Protein 7S0P (pdb70)

Sequence (157 aa):
SCSMMPLGMQNKAISDSSQITASSHLSSNNIIFFAATTWWSSPSQARLHLQGRTNAWRPRRVSSAEEWLLQVDLQKTVKVTGIITTQGVKSSLLSSMYVKEFLVSSSQDGRRWTLFLQDGHTKVFQGNQDSSTPVVNALDPPLFTRYLLRIHPTSWAQHIALLRLLEVLGCEAA

Structure (mmCIF, N/CA/C/O backbone):
data_7S0P
#
_entry.id   7S0P
#
_cell.length_a   49.072
_cell.length_b   68.323
_cell.length_c   105.987
_cell.angle_alpha   90.000
_cell.angle_beta   90.000
_cell.angle_gamma   90.000
#
_symmetry.space_group_name_H-M   'I 2 2 2'
#
loop_
_entity.id
_entity.type
_entity.pdbx_description
1 polymer 'Coagulation factor VIII'
2 non-polymer PHOSPHOSERINE
3 water water
#
loop_
_atom_site.group_PDB
_atom_site.id
_atom_site.type_symbol
_atom_site.label_atom_id
_atom_site.label_alt_id
_atom_site.label_comp_id
_atom_site.label_asym_id
_atom_site.label_entity_id
_atom_site.label_seq_id
_atom_site.pdbx_PDB_ins_code
_atom_site.Cartn_x
_atom_site.Cartn_y
_atom_site.Cartn_z
_atom_site.occupancy
_atom_site.B_iso_or_equiv
_atom_site.auth_seq_id
_atom_site.auth_comp_id
_atom_site.auth_asym_id
_atom_site.auth_atom_id
_atom_site.pdbx_PDB_model_num
ATOM 1 N N . SER A 1 1 ? 38.456 4.924 12.658 1.00 49.60 2173 SER M N 1
ATOM 2 C CA . SER A 1 1 ? 39.272 4.731 13.854 1.00 48.76 2173 SER M CA 1
ATOM 3 C C . SER A 1 1 ? 39.762 6.066 14.421 1.00 44.43 2173 SER M C 1
ATOM 4 O O . SER A 1 1 ? 40.758 6.118 15.150 1.00 45.92 2173 SER M O 1
ATOM 11 N N . CYS A 1 2 ? 39.048 7.134 14.087 1.00 37.45 2174 CYS M N 1
ATOM 12 C CA . CYS A 1 2 ? 39.353 8.486 14.548 1.00 31.34 2174 CYS M CA 1
ATOM 13 C C . CYS A 1 2 ? 40.843 8.787 14.423 1.00 28.43 2174 CYS M C 1
ATOM 14 O O . CYS A 1 2 ? 41.539 9.083 15.390 1.00 29.89 2174 CYS M O 1
ATOM 21 N N . SER A 1 3 ? 41.331 8.719 13.189 1.00 25.18 2175 SER M N 1
ATOM 22 C CA . SER A 1 3 ? 42.742 8.983 12.945 1.00 26.15 2175 SER M CA 1
ATOM 23 C C . SER A 1 3 ? 42.948 9.697 11.623 1.00 24.12 2175 SER M C 1
ATOM 24 O O . SER A 1 3 ? 44.000 9.540 10.992 1.00 26.06 2175 SER M O 1
ATOM 32 N N A MET A 1 4 ? 41.964 10.495 11.197 0.46 22.29 2176 MET M N 1
ATOM 33 N N B MET A 1 4 ? 41.986 10.469 11.198 0.54 21.64 2176 MET M N 1
ATOM 34 C CA A MET A 1 4 ? 42.000 11.205 9.928 0.46 22.40 2176 MET M CA 1
ATOM 35 C CA B MET A 1 4 ? 42.161 11.093 9.898 0.54 21.69 2176 MET M CA 1
ATOM 36 C C A MET A 1 4 ? 42.847 12.474 10.046 0.46 17.25 2176 MET M C 1
ATOM 37 C C B MET A 1 4 ? 42.833 12.457 10.024 0.54 16.85 2176 MET M C 1
ATOM 38 O O A MET A 1 4 ? 42.866 13.119 11.095 0.46 15.15 2176 MET M O 1
ATOM 39 O O B MET A 1 4 ? 42.698 13.137 11.043 0.54 14.90 2176 MET M O 1
ATOM 66 N N . PRO A 1 5 ? 43.536 12.873 8.977 1.00 14.72 2177 PRO M N 1
ATOM 67 C CA . PRO A 1 5 ? 44.173 14.191 8.990 1.00 13.66 2177 PRO M CA 1
ATOM 68 C C . PRO A 1 5 ? 43.137 15.295 9.149 1.00 13.35 2177 PRO M C 1
ATOM 69 O O . PRO A 1 5 ? 42.070 15.272 8.531 1.00 15.86 2177 PRO M O 1
ATOM 80 N N . LEU A 1 6 ? 43.471 16.288 9.963 1.00 12.39 2178 LEU M N 1
ATOM 81 C CA . LEU A 1 6 ? 42.547 17.375 10.263 1.00 12.67 2178 LEU M CA 1
ATOM 82 C C . LEU A 1 6 ? 42.739 18.611 9.396 1.00 12.65 2178 LEU M C 1
ATOM 83 O O . LEU A 1 6 ? 41.893 19.505 9.443 1.00 14.71 2178 LEU M O 1
ATOM 99 N N . GLY A 1 7 ? 43.791 18.680 8.587 1.00 11.47 2179 GLY M N 1
ATOM 100 C CA . GLY A 1 7 ? 43.868 19.730 7.588 1.00 11.42 2179 GLY M CA 1
ATOM 101 C C . GLY A 1 7 ? 45.170 20.480 7.429 1.00 10.91 2179 GLY M C 1
ATOM 102 O O . GLY A 1 7 ? 45.185 21.474 6.697 1.00 11.13 2179 GLY M O 1
ATOM 106 N N . MET A 1 8 ? 46.279 20.028 8.024 1.00 11.16 2180 MET M N 1
ATOM 107 C CA . MET A 1 8 ? 47.547 20.717 7.782 1.00 9.77 2180 MET M CA 1
ATOM 108 C C . MET A 1 8 ? 48.031 20.503 6.351 1.00 9.70 2180 MET M C 1
AT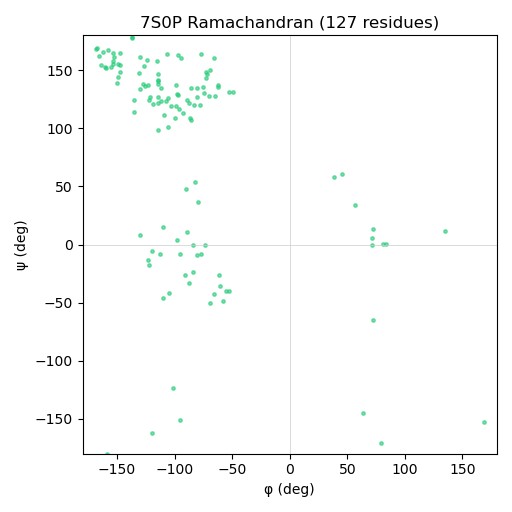OM 109 O O . MET A 1 8 ? 48.369 21.468 5.647 1.00 10.48 2180 MET M O 1
ATOM 123 N N . GLN A 1 9 ? 48.065 19.245 5.890 1.00 10.45 2181 GLN M N 1
ATOM 124 C CA . GLN A 1 9 ? 48.550 18.970 4.539 1.00 10.51 2181 GLN M CA 1
ATOM 125 C C . GLN A 1 9 ? 47.622 19.560 3.473 1.00 11.29 2181 GLN M C 1
ATOM 126 O O . GLN A 1 9 ? 48.099 20.144 2.494 1.00 13.61 2181 GLN M O 1
ATOM 134 N N . ASN A 1 10 ? 46.301 19.425 3.645 1.00 11.14 2182 ASN M N 1
ATOM 135 C CA . ASN A 1 10 ? 45.331 19.751 2.597 1.00 12.15 2182 ASN M CA 1
ATOM 136 C C . ASN A 1 10 ? 44.700 21.130 2.734 1.00 10.82 2182 ASN M C 1
ATOM 137 O O . ASN A 1 10 ? 43.853 21.488 1.908 1.00 11.93 2182 ASN M O 1
ATOM 144 N N . LYS A 1 11 ? 45.121 21.929 3.720 1.00 11.01 2183 LYS M N 1
ATOM 145 C CA . LYS A 1 11 ? 44.676 23.309 3.918 1.00 11.96 2183 LYS M CA 1
ATOM 146 C C . LYS A 1 11 ? 43.247 23.455 4.424 1.00 12.25 2183 LYS M C 1
ATOM 147 O O . LYS A 1 11 ? 42.721 24.575 4.440 1.00 13.00 2183 LYS M O 1
ATOM 166 N N . ALA A 1 12 ? 42.615 22.384 4.901 1.00 11.07 2184 ALA M N 1
ATOM 167 C CA . ALA A 1 12 ? 41.393 22.577 5.671 1.00 12.17 2184 ALA M CA 1
ATOM 168 C C . ALA A 1 12 ? 41.664 23.384 6.933 1.00 12.80 2184 ALA M C 1
ATOM 169 O O . ALA A 1 12 ? 40.767 24.061 7.434 1.00 14.91 2184 ALA M O 1
ATOM 177 N N . ILE A 1 13 ? 42.894 23.334 7.446 1.00 10.99 2185 ILE M N 1
ATOM 178 C CA . ILE A 1 13 ? 43.379 24.248 8.478 1.00 10.86 2185 ILE M CA 1
ATOM 179 C C . ILE A 1 13 ? 44.052 25.402 7.733 1.00 11.46 2185 ILE M C 1
ATOM 180 O O . ILE A 1 13 ? 45.055 25.205 7.046 1.00 11.32 2185 ILE M O 1
ATOM 196 N N . SER A 1 14 ? 43.471 26.599 7.824 1.00 11.68 2186 SER M N 1
ATOM 197 C CA . SER A 1 14 ? 43.937 27.738 7.042 1.00 11.58 2186 SER M CA 1
ATOM 198 C C . SER A 1 14 ? 45.212 28.326 7.647 1.00 11.67 2186 SER M C 1
ATOM 199 O O . SER A 1 14 ? 45.556 28.069 8.803 1.00 11.75 2186 SER M O 1
ATOM 207 N N . ASP A 1 15 ? 45.908 29.146 6.855 1.00 11.77 2187 ASP M N 1
ATOM 208 C CA . ASP A 1 15 ? 47.155 29.744 7.322 1.00 12.20 2187 ASP M CA 1
ATOM 209 C C . ASP A 1 15 ? 46.953 30.510 8.624 1.00 12.02 2187 ASP M C 1
ATOM 210 O O . ASP A 1 15 ? 47.797 30.443 9.533 1.00 12.62 2187 ASP M O 1
ATOM 220 N N . SER A 1 16 ? 45.837 31.232 8.743 1.00 12.38 2188 SER M N 1
ATOM 221 C CA A SER A 1 16 ? 45.601 32.081 9.908 0.77 12.05 2188 SER M CA 1
ATOM 222 C CA B SER A 1 16 ? 45.595 32.081 9.905 0.23 12.56 2188 SER M CA 1
ATOM 223 C C . SER A 1 16 ? 45.355 31.286 11.185 1.00 12.62 2188 SER M C 1
ATOM 224 O O . SER A 1 16 ? 45.425 31.863 12.274 1.00 14.63 2188 SER M O 1
ATOM 237 N N . GLN A 1 17 ? 45.066 29.992 11.077 1.00 10.86 2189 GLN M N 1
ATOM 238 C CA . GLN A 1 17 ? 44.898 29.130 12.244 1.00 10.66 2189 GLN M CA 1
ATOM 239 C C . GLN A 1 17 ? 46.213 28.645 12.833 1.00 11.40 2189 GLN M C 1
ATOM 240 O O . GLN A 1 17 ? 46.184 28.034 13.904 1.00 12.41 2189 GLN M O 1
ATOM 255 N N . ILE A 1 18 ? 47.337 28.878 12.169 1.00 10.37 2190 ILE M N 1
ATOM 256 C CA . ILE A 1 18 ? 48.638 28.381 12.596 1.00 9.76 2190 ILE M CA 1
ATOM 257 C C . ILE A 1 18 ? 49.485 29.573 13.028 1.00 10.73 2190 ILE M C 1
ATOM 258 O O . ILE A 1 18 ? 49.702 30.505 12.245 1.00 12.64 2190 ILE M O 1
ATOM 274 N N . THR A 1 19 ? 49.982 29.542 14.266 1.00 10.28 2191 THR M N 1
ATOM 275 C CA . THR A 1 19 ? 50.804 30.626 14.808 1.00 10.68 2191 THR M CA 1
ATOM 276 C C . THR A 1 19 ? 51.975 30.001 15.556 1.00 10.77 2191 THR M C 1
ATOM 277 O O . THR A 1 19 ? 52.078 28.785 15.644 1.00 11.23 2191 THR M O 1
ATOM 288 N N . ALA A 1 20 ? 52.867 30.832 16.103 1.00 10.78 2192 ALA M N 1
ATOM 289 C CA . ALA A 1 20 ? 54.039 30.310 16.804 1.00 11.36 2192 ALA M CA 1
ATOM 290 C C . ALA A 1 20 ? 54.588 31.347 17.769 1.00 12.35 2192 ALA M C 1
ATOM 291 O O . ALA A 1 20 ? 54.244 32.531 17.722 1.00 14.50 2192 ALA M O 1
ATOM 298 N N . SER A 1 21 ? 55.486 30.874 18.639 1.00 12.51 2193 SER M N 1
ATOM 299 C CA . SER A 1 21 ? 56.201 31.758 19.550 1.00 14.36 2193 SER M CA 1
ATOM 300 C C . SER A 1 21 ? 57.036 32.784 18.802 1.00 15.89 2193 SER M C 1
ATOM 301 O O . SER A 1 21 ? 57.183 33.925 19.257 1.00 18.90 2193 SER M O 1
ATOM 309 N N . SER A 1 22 ? 57.605 32.391 17.663 1.00 13.99 2194 SER M N 1
ATOM 310 C CA . SER A 1 22 ? 58.453 33.250 16.837 1.00 14.19 2194 SER M CA 1
ATOM 311 C C . SER A 1 22 ? 58.638 32.527 15.511 1.00 13.51 2194 SER M C 1
ATOM 312 O O . SER A 1 22 ? 58.320 31.343 15.388 1.00 12.70 2194 SER M O 1
ATOM 320 N N . HIS A 1 23 ? 59.174 33.235 14.518 1.00 13.59 2195 HIS M N 1
ATOM 321 C CA . HIS A 1 23 ? 59.567 32.561 13.290 1.00 12.80 2195 HIS M CA 1
ATOM 322 C C . HIS A 1 23 ? 60.759 33.276 12.669 1.00 14.66 2195 HIS M C 1
ATOM 323 O O . HIS A 1 23 ? 60.991 34.466 12.914 1.00 16.83 2195 HIS M O 1
ATOM 337 N N . LEU A 1 24 ? 61.515 32.519 11.874 1.00 14.52 2196 LEU M N 1
ATOM 338 C CA . LEU A 1 24 ? 62.743 32.991 11.237 1.00 15.94 2196 LEU M CA 1
ATOM 339 C C . LEU A 1 24 ? 62.441 33.687 9.917 1.00 19.66 2196 LEU M C 1
ATOM 340 O O . LEU A 1 24 ? 61.764 33.126 9.063 1.00 18.96 2196 LEU M O 1
ATOM 356 N N A SER A 1 25 ? 63.127 34.800 9.646 0.45 22.95 2197 SER M N 1
ATOM 357 N N B SER A 1 25 ? 62.788 34.970 9.869 0.55 23.88 2197 SER M N 1
ATOM 358 C CA A SER A 1 25 ? 63.125 35.397 8.309 0.45 24.38 2197 SER M CA 1
ATOM 359 C CA B SER A 1 25 ? 62.413 35.860 8.785 0.55 27.27 2197 SER M CA 1
ATOM 360 C C A SER A 1 25 ? 64.544 35.550 7.769 0.45 25.14 2197 SER M C 1
ATOM 361 C C B SER A 1 25 ? 63.435 36.981 8.745 0.55 29.68 2197 SER M C 1
ATOM 362 O O A SER A 1 25 ? 65.478 35.819 8.527 0.45 26.30 2197 SER M O 1
ATOM 363 O O B SER A 1 25 ? 63.764 37.570 9.780 0.55 29.95 2197 SER M O 1
ATOM 378 N N A ASN A 1 26 ? 64.704 35.386 6.453 0.45 24.61 2198 ASN M N 1
ATOM 379 N N B ASN A 1 26 ? 63.935 37.260 7.552 0.55 31.52 2198 ASN M N 1
ATOM 380 C CA A ASN A 1 26 ? 65.925 35.793 5.762 0.45 25.23 2198 ASN M CA 1
ATOM 381 C CA B ASN A 1 26 ? 64.870 38.348 7.339 0.55 34.62 2198 ASN M CA 1
ATOM 382 C C A ASN A 1 26 ? 65.607 36.955 4.824 0.45 25.75 2198 ASN M C 1
ATOM 383 C C B ASN A 1 26 ? 64.631 38.860 5.924 0.55 37.45 2198 ASN M C 1
ATOM 384 O O A ASN A 1 26 ? 64.488 37.477 4.799 0.45 27.28 2198 ASN M O 1
ATOM 385 O O B ASN A 1 26 ? 63.555 38.654 5.353 0.55 36.94 2198 ASN M O 1
ATOM 406 N N A ILE A 1 27 ? 66.611 37.373 4.047 0.45 26.24 2199 ILE M N 1
ATOM 407 N N B ILE A 1 27 ? 65.632 39.523 5.340 0.55 40.17 2199 ILE M N 1
ATOM 408 C CA A ILE A 1 27 ? 66.461 38.594 3.259 0.45 26.98 2199 ILE M CA 1
ATOM 409 C CA B ILE A 1 27 ? 65.433 40.121 4.021 0.55 42.76 2199 ILE M CA 1
ATOM 410 C C A ILE A 1 27 ? 65.326 38.465 2.253 0.45 24.52 2199 ILE M C 1
ATOM 411 C C B ILE A 1 27 ? 65.503 39.100 2.895 0.55 44.48 2199 ILE M C 1
ATOM 412 O O A ILE A 1 27 ? 64.669 39.460 1.919 0.45 24.96 2199 ILE M O 1
ATOM 413 O O B ILE A 1 27 ? 65.300 39.470 1.731 0.55 45.05 2199 ILE M O 1
ATOM 444 N N A PHE A 1 28 ? 65.058 37.252 1.770 0.45 21.92 2200 PHE M N 1
ATOM 445 N N B PHE A 1 28 ? 65.765 37.826 3.194 0.55 45.22 2200 PHE M N 1
ATOM 446 C CA A PHE A 1 28 ? 64.125 37.066 0.666 0.45 21.66 2200 PHE M CA 1
ATOM 447 C CA B PHE A 1 28 ? 65.736 36.779 2.176 0.55 45.47 2200 PHE M CA 1
ATOM 448 C C A PHE A 1 28 ? 62.860 36.301 1.031 0.45 21.55 2200 PHE M C 1
ATOM 449 C C B PHE A 1 28 ? 64.572 35.817 2.344 0.55 42.86 2200 PHE M C 1
ATOM 450 O O A PHE A 1 28 ? 61.810 36.575 0.450 0.45 23.20 2200 PHE M O 1
ATOM 451 O O B PHE A 1 28 ? 63.827 35.580 1.388 0.55 43.11 2200 PHE M O 1
ATOM 484 N N A ALA A 1 29 ? 62.905 35.387 1.999 0.45 19.80 2201 ALA M N 1
ATOM 485 N N B ALA A 1 29 ? 64.398 35.246 3.537 0.55 39.34 2201 ALA M N 1
ATOM 486 C CA A ALA A 1 29 ? 61.715 34.641 2.390 0.45 20.27 2201 ALA M CA 1
ATOM 487 C CA B ALA A 1 29 ? 63.573 34.062 3.716 0.55 35.58 2201 ALA M CA 1
ATOM 488 C C A ALA A 1 29 ? 61.740 34.373 3.886 0.45 20.68 2201 ALA M C 1
ATOM 489 C C B ALA A 1 29 ? 62.533 34.269 4.807 0.55 32.50 2201 ALA M C 1
ATOM 490 O O A ALA A 1 29 ? 62.696 34.697 4.589 0.45 21.98 2201 ALA M O 1
ATOM 491 O O B ALA A 1 29 ? 62.701 35.089 5.715 0.55 31.96 2201 ALA M O 1
ATOM 504 N N A THR A 1 30 ? 60.676 33.741 4.358 0.45 17.39 2202 THR M N 1
ATOM 505 N N B THR A 1 30 ? 61.451 33.501 4.700 0.55 29.66 2202 THR M N 1
ATOM 506 C CA A THR A 1 30 ? 60.367 33.621 5.768 0.45 16.63 2202 THR M CA 1
ATOM 507 C CA B THR A 1 30 ? 60.363 33.481 5.689 0.55 27.29 2202 THR M CA 1
ATOM 508 C C A THR A 1 30 ? 59.933 32.191 6.020 0.45 14.35 2202 THR M C 1
ATOM 509 C C B THR A 1 30 ? 59.768 32.112 6.027 0.55 23.02 2202 THR M C 1
ATOM 510 O O A THR A 1 30 ? 59.287 31.568 5.173 0.45 15.27 2202 THR M O 1
ATOM 511 O O B THR A 1 30 ? 58.852 31.637 5.349 0.55 21.91 2202 THR M O 1
ATOM 532 N N A TRP A 1 31 ? 60.289 31.671 7.188 0.45 11.62 2203 TRP M N 1
ATOM 533 N N B TRP A 1 31 ? 60.309 31.475 7.066 0.55 18.46 2203 TRP M N 1
ATOM 534 C CA A TRP A 1 31 ? 59.905 30.318 7.572 0.45 10.19 2203 TRP M CA 1
ATOM 535 C CA B TRP A 1 31 ? 59.868 30.140 7.469 0.55 15.09 2203 TRP M CA 1
ATOM 536 C C A TRP A 1 31 ? 58.687 30.398 8.487 0.45 11.17 2203 TRP M C 1
ATOM 537 C C B TRP A 1 31 ? 58.682 30.277 8.421 0.55 13.22 2203 TRP M C 1
ATOM 538 O O A TRP A 1 31 ? 58.743 30.155 9.692 0.45 11.51 2203 TRP M O 1
ATOM 539 O O B TRP A 1 31 ? 58.756 29.969 9.611 0.55 13.62 2203 TRP M O 1
ATOM 580 N N . SER A 1 32 ? 57.570 30.753 7.867 1.00 12.23 2204 SER M N 1
ATOM 581 C CA A SER A 1 32 ? 56.384 31.179 8.601 0.71 12.13 2204 SER M CA 1
ATOM 582 C CA B SER A 1 32 ? 56.469 31.186 8.697 0.29 11.62 2204 SER M CA 1
ATOM 583 C C . SER A 1 32 ? 55.729 30.002 9.325 1.00 10.58 2204 SER M C 1
ATOM 584 O O . SER A 1 32 ? 55.837 28.855 8.878 1.00 10.76 2204 SER M O 1
ATOM 599 N N . PRO A 1 33 ? 54.969 30.262 10.392 1.00 10.50 2205 PRO M N 1
ATOM 600 C CA . PRO A 1 33 ? 54.243 29.164 11.050 1.00 9.96 2205 PRO M CA 1
ATOM 601 C C . PRO A 1 33 ? 53.382 28.355 10.087 1.00 11.25 2205 PRO M C 1
ATOM 602 O O . PRO A 1 33 ? 53.336 27.120 10.175 1.00 11.26 2205 PRO M O 1
ATOM 613 N N . SER A 1 34 ? 52.716 29.027 9.146 1.00 10.28 2206 SER M N 1
ATOM 614 C CA . SER A 1 34 ? 51.804 28.346 8.229 1.00 11.01 2206 SER M CA 1
ATOM 615 C C . SER A 1 34 ? 52.529 27.526 7.168 1.00 11.05 2206 SER M C 1
ATOM 616 O O . SER A 1 34 ? 51.862 26.844 6.385 1.00 11.54 2206 SER M O 1
ATOM 624 N N . GLN A 1 35 ? 53.863 27.514 7.164 1.00 10.13 2207 GLN M N 1
ATOM 625 C CA . GLN A 1 35 ? 54.632 26.585 6.347 1.00 10.20 2207 GLN M CA 1
ATOM 626 C C . GLN A 1 35 ? 54.813 25.222 7.020 1.00 9.68 2207 GLN M C 1
ATOM 627 O O . GLN A 1 35 ? 55.420 24.328 6.412 1.00 10.64 2207 GLN M O 1
ATOM 641 N N . ALA A 1 36 ? 54.287 25.025 8.232 1.00 9.89 2208 ALA M N 1
ATOM 642 C CA . ALA A 1 36 ? 54.474 23.779 8.973 1.00 9.49 2208 ALA M CA 1
ATOM 643 C C . ALA A 1 36 ? 53.511 22.678 8.545 1.00 9.69 2208 ALA M C 1
ATOM 644 O O . ALA A 1 36 ? 52.834 22.068 9.377 1.00 10.73 2208 ALA M O 1
ATOM 651 N N . ARG A 1 37 ? 53.464 22.382 7.255 1.00 9.71 2209 ARG M N 1
ATOM 652 C CA . ARG A 1 37 ? 52.472 21.470 6.689 1.00 10.45 2209 ARG M CA 1
ATOM 653 C C . ARG A 1 37 ? 53.139 20.209 6.151 1.00 9.46 2209 ARG M C 1
ATOM 654 O O . ARG A 1 37 ? 54.065 20.287 5.333 1.00 10.26 2209 ARG M O 1
ATOM 675 N N . LEU A 1 38 ? 52.643 19.053 6.597 1.00 10.14 2210 LEU M N 1
ATOM 676 C CA . LEU A 1 38 ? 53.204 17.765 6.196 1.00 9.96 2210 LEU M CA 1
ATOM 677 C C . LEU A 1 38 ? 53.358 17.688 4.685 1.00 10.70 2210 LEU M C 1
ATOM 678 O O . LEU A 1 38 ? 52.431 18.030 3.948 1.00 11.52 2210 LEU M O 1
ATOM 694 N N . HIS A 1 39 ? 54.545 17.266 4.241 1.00 10.49 2211 HIS M N 1
ATOM 695 C CA . HIS A 1 39 ? 54.886 17.012 2.839 1.00 11.67 2211 HIS M CA 1
ATOM 696 C C . HIS A 1 39 ? 55.015 18.270 1.981 1.00 11.58 2211 HIS M C 1
ATOM 697 O O . HIS A 1 39 ? 55.235 18.158 0.757 1.00 13.33 2211 HIS M O 1
ATOM 711 N N . LEU A 1 40 ? 54.923 19.457 2.563 1.00 10.70 2212 LEU M N 1
ATOM 712 C CA . LEU A 1 40 ? 55.045 20.682 1.784 1.00 10.84 2212 LEU M CA 1
ATOM 713 C C . LEU A 1 40 ? 56.425 20.778 1.133 1.00 11.38 2212 LEU M C 1
ATOM 714 O O . LEU A 1 40 ? 57.455 20.497 1.763 1.00 11.89 2212 LEU M O 1
ATOM 730 N N . GLN A 1 41 ? 56.436 21.202 -0.131 1.00 10.92 2213 GLN M N 1
ATOM 731 C CA . GLN A 1 41 ? 57.660 21.465 -0.872 1.00 12.24 2213 GLN M CA 1
ATOM 732 C C . GLN A 1 41 ? 57.675 22.931 -1.289 1.00 12.68 2213 GLN M C 1
ATOM 733 O O . GLN A 1 41 ? 56.931 23.746 -0.733 1.00 14.03 2213 GLN M O 1
ATOM 747 N N . GLY A 1 42 ? 58.507 23.290 -2.254 1.00 15.70 2214 GLY M N 1
ATOM 748 C CA . GLY A 1 42 ? 58.686 24.690 -2.561 1.00 15.50 2214 GLY M CA 1
ATOM 749 C C . GLY A 1 42 ? 59.617 25.373 -1.576 1.00 15.00 2214 GLY M C 1
ATOM 750 O O . GLY A 1 42 ? 60.252 24.753 -0.723 1.00 16.31 2214 GLY M O 1
ATOM 754 N N . ARG A 1 43 ? 59.675 26.694 -1.696 1.00 15.90 2215 ARG M N 1
ATOM 755 C CA . ARG A 1 43 ? 60.620 27.484 -0.915 1.00 17.87 2215 ARG M CA 1
ATOM 756 C C . ARG A 1 43 ? 60.225 27.558 0.560 1.00 14.92 2215 ARG M C 1
ATOM 757 O O . ARG A 1 43 ? 59.045 27.623 0.913 1.00 15.79 2215 ARG M O 1
ATOM 778 N N . THR A 1 44 ? 61.244 27.609 1.415 1.00 15.52 2216 THR M N 1
ATOM 779 C CA . THR A 1 44 ? 61.114 27.769 2.874 1.00 15.36 2216 THR M CA 1
ATOM 780 C C . THR A 1 44 ? 59.925 26.981 3.417 1.00 13.88 2216 THR M C 1
ATOM 781 O O . THR A 1 44 ? 59.035 27.509 4.092 1.00 14.16 2216 THR M O 1
ATOM 793 N N . ASN A 1 45 ? 59.976 25.675 3.160 1.00 12.56 2217 ASN M N 1
ATOM 794 C CA . ASN A 1 45 ? 58.857 24.756 3.330 1.00 12.13 2217 ASN M CA 1
ATOM 795 C C . ASN A 1 45 ? 58.801 24.125 4.718 1.00 11.42 2217 ASN M C 1
ATOM 796 O O . ASN A 1 45 ? 58.616 22.918 4.856 1.00 13.39 2217 ASN M O 1
ATOM 807 N N . ALA A 1 46 ? 58.931 24.945 5.756 1.00 10.33 2218 ALA M N 1
ATOM 808 C CA . ALA A 1 46 ? 58.739 24.484 7.129 1.00 10.23 2218 ALA M CA 1
ATOM 809 C C . ALA A 1 46 ? 58.614 25.710 8.021 1.00 10.39 2218 ALA M C 1
ATOM 810 O O . ALA A 1 46 ? 59.032 26.807 7.644 1.00 11.54 2218 ALA M O 1
ATOM 817 N N . TRP A 1 47 ? 58.085 25.511 9.229 1.00 9.75 2219 TRP M N 1
ATOM 818 C CA . TRP A 1 47 ? 58.247 26.517 10.272 1.00 9.78 2219 TRP M CA 1
ATOM 819 C C . TRP A 1 47 ? 59.615 26.369 10.911 1.00 10.35 2219 TRP M C 1
ATOM 820 O O . TRP A 1 47 ? 60.032 25.249 11.234 1.00 10.49 2219 TRP M O 1
ATOM 841 N N . ARG A 1 48 ? 60.302 27.497 11.097 1.00 10.31 2220 ARG M N 1
ATOM 842 C CA . ARG A 1 48 ? 61.488 27.574 11.940 1.00 11.32 2220 ARG M CA 1
ATOM 843 C C . ARG A 1 48 ? 61.316 28.746 12.893 1.00 11.32 2220 ARG M C 1
ATOM 844 O O . ARG A 1 48 ? 60.918 29.839 12.451 1.00 12.28 2220 ARG M O 1
ATOM 865 N N . PRO A 1 49 ? 61.602 28.579 14.193 1.00 11.74 2221 PRO M N 1
ATOM 866 C CA . PRO A 1 49 ? 61.608 29.724 15.106 1.00 13.11 2221 PRO M CA 1
ATOM 867 C C . PRO A 1 49 ? 62.790 30.633 14.804 1.00 15.29 2221 PRO M C 1
ATOM 868 O O . PRO A 1 49 ? 63.744 30.248 14.123 1.00 16.31 2221 PRO M O 1
ATOM 879 N N A ARG A 1 50 ? 62.738 31.869 15.323 0.57 17.07 2222 ARG M N 1
ATOM 880 N N B ARG A 1 50 ? 62.690 31.860 15.323 0.43 17.26 2222 ARG M N 1
ATOM 881 C CA A ARG A 1 50 ? 63.830 32.803 15.033 0.57 19.34 2222 ARG M CA 1
ATOM 882 C CA B ARG A 1 50 ? 63.743 32.856 15.154 0.43 19.62 2222 ARG M CA 1
ATOM 883 C C A ARG A 1 50 ? 65.140 32.346 15.657 0.57 20.45 2222 ARG M C 1
ATOM 884 C C B ARG A 1 50 ? 65.081 32.314 15.640 0.43 20.21 2222 ARG M C 1
ATOM 885 O O A ARG A 1 50 ? 66.213 32.591 15.090 0.57 21.66 2222 ARG M O 1
ATOM 886 O O B ARG A 1 50 ? 66.102 32.421 14.949 0.43 21.28 2222 ARG M O 1
ATOM 927 N N . VAL A 1 51 ? 65.087 31.724 16.830 1.00 19.83 2223 VAL M N 1
ATOM 928 C CA . VAL A 1 51 ? 66.254 31.081 17.416 1.00 20.01 2223 VAL M CA 1
ATOM 929 C C . VAL A 1 51 ? 65.781 29.736 17.940 1.00 18.85 2223 VAL M C 1
ATOM 930 O O . VAL A 1 51 ? 64.623 29.582 18.340 1.00 20.09 2223 VAL M O 1
ATOM 943 N N . SER A 1 52 ? 66.665 28.753 17.913 1.00 17.77 2224 SER M N 1
ATOM 944 C CA . SER A 1 52 ? 66.346 27.428 18.430 1.00 18.35 2224 SER M CA 1
ATOM 945 C C . SER A 1 52 ? 66.645 27.395 19.929 1.00 20.31 2224 SER M C 1
ATOM 946 O O . SER A 1 52 ? 67.805 27.431 20.339 1.00 23.75 2224 SER M O 1
ATOM 956 N N . SER A 1 53 ? 65.596 27.346 20.740 1.00 20.48 2225 SER M N 1
ATOM 957 C CA . SER A 1 53 ? 65.666 27.192 22.192 1.00 20.87 2225 SER M CA 1
ATOM 958 C C . SER A 1 53 ? 64.603 26.189 22.601 1.00 20.76 2225 SER M C 1
ATOM 959 O O . SER A 1 53 ? 63.836 25.708 21.769 1.00 22.02 2225 SER M O 1
ATOM 967 N N . ALA A 1 54 ? 64.539 25.885 23.898 1.00 19.54 2226 ALA M N 1
ATOM 968 C CA . ALA A 1 54 ? 63.508 25.007 24.433 1.00 19.82 2226 ALA M CA 1
ATOM 969 C C . ALA A 1 54 ? 62.254 25.763 24.853 1.00 18.40 2226 ALA M C 1
ATOM 970 O O . ALA A 1 54 ? 61.377 25.172 25.496 1.00 23.35 2226 ALA M O 1
ATOM 977 N N . GLU A 1 55 ? 62.141 27.047 24.504 1.00 16.12 2227 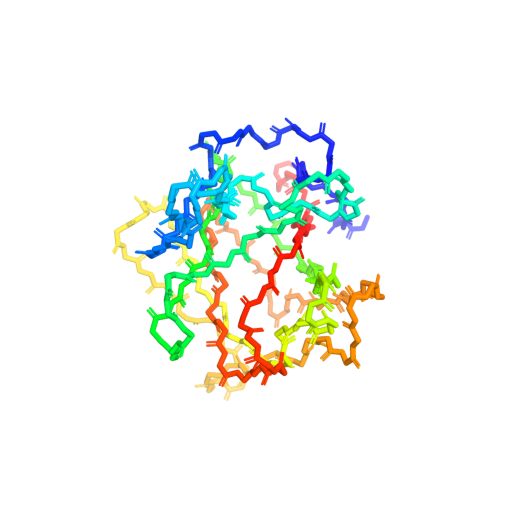GLU M N 1
ATOM 978 C CA . GLU A 1 55 ? 60.973 27.854 24.842 1.00 16.91 2227 GLU M CA 1
ATOM 979 C C . GLU A 1 55 ? 60.119 28.212 23.638 1.00 15.36 2227 GLU M C 1
ATOM 980 O O . GLU A 1 55 ? 59.270 29.102 23.737 1.00 18.54 2227 GLU M O 1
ATOM 992 N N . GLU A 1 56 ? 60.307 27.544 22.516 1.00 13.53 2228 GLU M N 1
ATOM 993 C CA . GLU A 1 56 ? 59.530 27.839 21.319 1.00 13.75 2228 GLU M CA 1
ATOM 994 C C . GLU A 1 56 ? 58.356 26.872 21.179 1.00 13.48 2228 GLU M C 1
ATOM 995 O O . GLU A 1 56 ? 58.308 25.812 21.801 1.00 14.45 2228 GLU M O 1
ATOM 1007 N N . TRP A 1 57 ? 57.394 27.246 20.339 1.00 12.49 2229 TRP M N 1
ATOM 1008 C CA . TRP A 1 57 ? 56.243 26.393 20.122 1.00 12.62 2229 TRP M CA 1
ATOM 1009 C C . TRP A 1 57 ? 55.562 26.778 18.822 1.00 11.11 2229 TRP M C 1
ATOM 1010 O O . TRP A 1 57 ? 55.624 27.931 18.373 1.00 12.07 2229 TRP M O 1
ATOM 1031 N N . LEU A 1 58 ? 54.894 25.779 18.247 1.00 10.48 2230 LEU M N 1
ATOM 1032 C CA A LEU A 1 58 ? 54.024 25.933 17.087 0.50 10.41 2230 LEU M CA 1
ATOM 1033 C CA B LEU A 1 58 ? 54.026 25.935 17.090 0.50 10.03 2230 LEU M CA 1
ATOM 1034 C C . LEU A 1 58 ? 52.608 25.619 17.549 1.00 10.25 2230 LEU M C 1
ATOM 1035 O O . LEU A 1 58 ? 52.384 24.582 18.177 1.00 11.36 2230 LEU M O 1
ATOM 1066 N N . GLN A 1 59 ? 51.669 26.526 17.272 1.00 10.29 2231 GLN M N 1
ATOM 1067 C CA . GLN A 1 59 ? 50.286 26.431 17.718 1.00 11.32 2231 GLN M CA 1
ATOM 1068 C C . GLN A 1 59 ? 49.326 26.250 16.547 1.00 10.22 2231 GLN M C 1
ATOM 1069 O O . GLN A 1 59 ? 49.435 26.938 15.532 1.00 10.62 2231 GLN M O 1
ATOM 1083 N N . VAL A 1 60 ? 48.346 25.367 16.728 1.00 10.51 2232 VAL M N 1
ATOM 1084 C CA . VAL A 1 60 ? 47.230 25.194 15.801 1.00 11.11 2232 VAL M CA 1
ATOM 1085 C C . VAL A 1 60 ? 45.925 25.450 16.549 1.00 11.29 2232 VAL M C 1
ATOM 1086 O O . VAL A 1 60 ? 45.654 24.811 17.571 1.00 12.18 2232 VAL M O 1
ATOM 1099 N N . ASP A 1 61 ? 45.102 26.341 16.001 1.00 12.14 2233 ASP M N 1
ATOM 1100 C CA . ASP A 1 61 ? 43.738 26.561 16.474 1.00 13.27 2233 ASP M CA 1
ATOM 1101 C C . ASP A 1 61 ? 42.804 25.807 15.541 1.00 12.92 2233 ASP M C 1
ATOM 1102 O O . ASP A 1 61 ? 42.620 26.211 14.386 1.00 14.03 2233 ASP M O 1
ATOM 1111 N N . LEU A 1 62 ? 42.209 24.720 16.028 1.00 13.60 2234 LEU M N 1
ATOM 1112 C CA . LEU A 1 62 ? 41.295 23.913 15.228 1.00 14.01 2234 LEU M CA 1
ATOM 1113 C C . LEU A 1 62 ? 39.917 24.545 15.090 1.00 15.76 2234 LEU M C 1
ATOM 1114 O O . LEU A 1 62 ? 39.095 24.026 14.331 1.00 17.76 2234 LEU M O 1
ATOM 1130 N N . GLN A 1 63 ? 39.647 25.628 15.816 1.00 15.54 2235 GLN M N 1
ATOM 1131 C CA . GLN A 1 63 ? 38.435 26.448 15.742 1.00 16.19 2235 GLN M CA 1
ATOM 1132 C C . GLN A 1 63 ? 37.185 25.792 16.315 1.00 17.97 2235 GLN M C 1
ATOM 1133 O O . GLN A 1 63 ? 36.122 26.431 16.325 1.00 21.13 2235 GLN M O 1
ATOM 1147 N N . LYS A 1 64 ? 37.273 24.566 16.814 1.00 17.21 2236 LYS M N 1
ATOM 1148 C CA . LYS A 1 64 ? 36.148 23.880 17.447 1.00 17.25 2236 LYS M CA 1
ATOM 1149 C C . LYS A 1 64 ? 36.738 22.736 18.256 1.00 16.42 2236 LYS M C 1
ATOM 1150 O O . LYS A 1 64 ? 37.900 22.374 18.077 1.00 16.57 2236 LYS M O 1
ATOM 1169 N N . THR A 1 65 ? 35.936 22.162 19.151 1.00 16.37 2237 THR M N 1
ATOM 1170 C CA . THR A 1 65 ? 36.356 20.958 19.862 1.00 16.70 2237 THR M CA 1
ATOM 1171 C C . THR A 1 65 ? 36.523 19.801 18.891 1.00 15.99 2237 THR M C 1
ATOM 1172 O O . THR A 1 65 ? 35.602 19.467 18.138 1.00 18.05 2237 THR M O 1
ATOM 1183 N N . VAL A 1 66 ? 37.684 19.161 18.953 1.00 15.2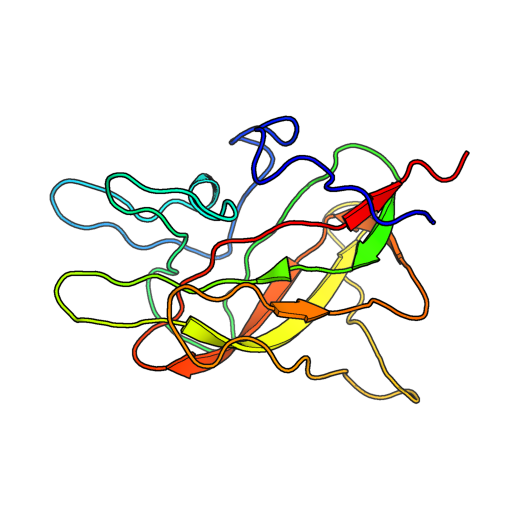3 2238 VAL M N 1
ATOM 1184 C CA . VAL A 1 66 ? 38.014 17.996 18.153 1.00 15.82 2238 VAL M CA 1
ATOM 1185 C C . VAL A 1 66 ? 38.572 16.934 19.087 1.00 16.06 2238 VAL M C 1
ATOM 1186 O O . VAL A 1 66 ? 39.218 17.242 20.095 1.00 16.04 2238 VAL M O 1
ATOM 1199 N N . LYS A 1 67 ? 38.314 15.671 18.755 1.00 16.00 2239 LYS M N 1
ATOM 1200 C CA . LYS A 1 67 ? 39.010 14.569 19.409 1.00 15.45 2239 LYS M CA 1
ATOM 1201 C C . LYS A 1 67 ? 40.326 14.346 18.671 1.00 15.26 2239 LYS M C 1
ATOM 1202 O O . LYS A 1 67 ? 40.333 13.886 17.528 1.00 16.89 2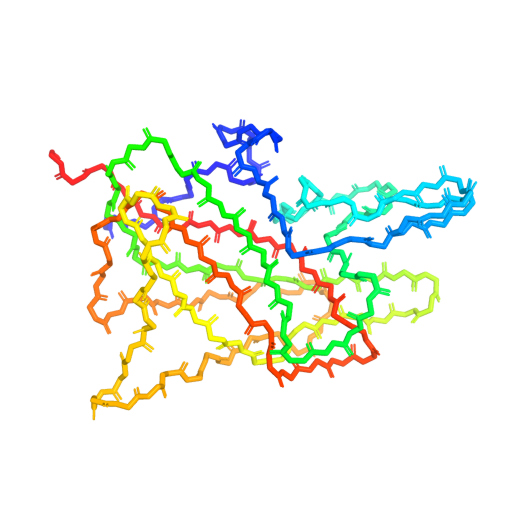239 LYS M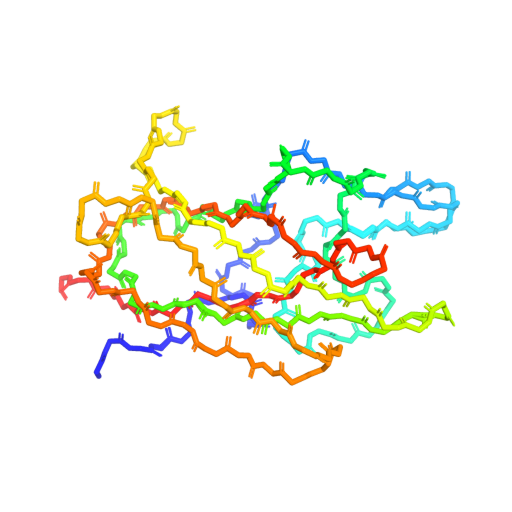 O 1
ATOM 1221 N N . VAL A 1 68 ? 41.429 14.726 19.301 1.00 13.95 2240 VAL M N 1
ATOM 1222 C CA . VAL A 1 68 ? 42.766 14.638 18.723 1.00 12.80 2240 VAL M CA 1
ATOM 1223 C C . VAL A 1 68 ? 43.437 13.375 19.251 1.00 12.75 2240 VAL M C 1
ATOM 1224 O O . VAL A 1 68 ? 43.604 13.206 20.475 1.00 13.48 2240 VAL M O 1
ATOM 1237 N N . THR A 1 69 ? 43.790 12.486 18.324 1.00 13.71 2241 THR M N 1
ATOM 1238 C CA . THR A 1 69 ? 44.337 11.183 18.657 1.00 14.89 2241 THR M CA 1
ATOM 1239 C C . THR A 1 69 ? 45.793 11.010 18.251 1.00 13.66 2241 THR M C 1
ATOM 1240 O O . THR A 1 69 ? 46.392 9.992 18.606 1.00 15.23 2241 THR M O 1
ATOM 1251 N N . GLY A 1 70 ? 46.382 11.951 17.513 1.00 12.97 2242 GLY M N 1
ATOM 1252 C CA . GLY A 1 70 ? 47.756 11.782 17.096 1.00 12.88 2242 GLY M CA 1
ATOM 1253 C C . GLY A 1 70 ? 48.310 13.039 16.468 1.00 11.16 2242 GLY M C 1
ATOM 1254 O O . GLY A 1 70 ? 47.569 13.943 16.065 1.00 12.14 2242 GLY M O 1
ATOM 1258 N N A ILE A 1 71 ? 49.639 13.043 16.349 0.61 11.68 2243 ILE M N 1
ATOM 1259 N N B ILE A 1 71 ? 49.631 13.112 16.446 0.39 10.89 2243 ILE M N 1
ATOM 1260 C CA A ILE A 1 71 ? 50.417 14.145 15.782 0.61 12.50 2243 ILE M CA 1
ATOM 1261 C CA B ILE A 1 71 ? 50.294 14.104 15.621 0.39 11.36 2243 ILE M CA 1
ATOM 1262 C C A ILE A 1 71 ? 51.509 13.539 14.907 0.61 12.28 2243 ILE M C 1
ATOM 1263 C C B ILE A 1 71 ? 51.317 13.385 14.768 0.39 11.57 2243 ILE M C 1
ATOM 1264 O O A ILE A 1 71 ? 52.241 12.654 15.368 0.61 13.43 2243 ILE M O 1
ATOM 1265 O O B ILE A 1 71 ? 51.779 12.285 15.084 0.39 12.18 2243 ILE M O 1
ATOM 1296 N N . THR A 1 72 ? 51.640 14.025 13.661 1.00 11.79 2244 THR M N 1
ATOM 1297 C CA . THR A 1 72 ? 52.673 13.558 12.749 1.00 11.92 2244 THR M CA 1
ATOM 1298 C C . THR A 1 72 ? 53.650 14.694 12.528 1.00 11.68 2244 THR M C 1
ATOM 1299 O O . THR A 1 72 ? 53.235 15.828 12.275 1.00 12.11 2244 THR M O 1
ATOM 1311 N N . THR A 1 73 ? 54.945 14.388 12.609 1.00 12.30 2245 THR M N 1
ATOM 1312 C CA . THR A 1 73 ? 55.982 15.390 12.449 1.00 13.58 2245 THR M CA 1
ATOM 1313 C C . THR A 1 73 ? 56.985 14.977 11.385 1.00 12.32 2245 THR M C 1
ATOM 1314 O O . THR A 1 73 ? 57.229 13.792 11.139 1.00 12.06 2245 THR M O 1
ATOM 1325 N N . GLN A 1 74 ? 57.590 16.001 10.797 1.00 12.13 2246 GLN M N 1
ATOM 1326 C CA . GLN A 1 74 ? 58.604 15.892 9.774 1.00 11.11 2246 GLN M CA 1
ATOM 1327 C C . GLN A 1 74 ? 59.546 17.069 9.963 1.00 10.44 2246 GLN M C 1
ATOM 1328 O O . GLN A 1 74 ? 59.156 18.108 10.507 1.00 10.59 2246 GLN M O 1
ATOM 1342 N N . GLY A 1 75 ? 60.787 16.905 9.522 1.00 11.17 2247 GLY M N 1
ATOM 1343 C CA . GLY A 1 75 ? 61.762 17.983 9.473 1.00 11.93 2247 GLY M CA 1
ATOM 1344 C C . GLY A 1 75 ? 61.796 18.637 8.103 1.00 11.94 2247 GLY M C 1
ATOM 1345 O O . GLY A 1 75 ? 60.791 18.679 7.384 1.00 12.29 2247 GLY M O 1
ATOM 1349 N N . VAL A 1 76 ? 62.954 19.173 7.726 1.00 12.08 2248 VAL M N 1
ATOM 1350 C CA . VAL A 1 76 ? 63.138 19.751 6.395 1.00 12.70 2248 VAL M CA 1
ATOM 1351 C C . VAL A 1 76 ? 64.615 19.721 6.041 1.00 13.82 2248 VAL M C 1
ATOM 1352 O O . VAL A 1 76 ? 65.481 19.778 6.912 1.00 15.13 2248 VAL M O 1
ATOM 1365 N N . LYS A 1 77 ? 64.902 19.662 4.753 1.00 16.01 2249 LYS M N 1
ATOM 1366 C CA . LYS A 1 77 ? 66.264 19.805 4.275 1.00 19.46 2249 LYS M CA 1
ATOM 1367 C C . LYS A 1 77 ? 66.376 21.119 3.520 1.00 21.17 2249 LYS M C 1
ATOM 1368 O O . LYS A 1 77 ? 65.528 21.431 2.682 1.00 20.87 2249 LYS M O 1
ATOM 1387 N N A SER A 1 78 ? 67.430 21.884 3.816 0.35 25.18 2250 SER M N 1
ATOM 1388 N N B SER A 1 78 ? 67.409 21.886 3.829 0.65 23.40 2250 SER M N 1
ATOM 1389 C CA A SER A 1 78 ? 67.715 23.148 3.147 0.35 29.91 2250 SER M CA 1
ATOM 1390 C CA B SER A 1 78 ? 67.728 23.092 3.084 0.65 27.91 2250 SER M CA 1
ATOM 1391 C C A SER A 1 78 ? 69.224 23.287 2.999 0.35 33.77 2250 SER M C 1
ATOM 1392 C C B SER A 1 78 ? 69.167 22.981 2.577 0.65 31.63 2250 SER M C 1
ATOM 1393 O O A SER A 1 78 ? 69.981 22.730 3.795 0.35 33.42 2250 SER M O 1
ATOM 1394 O O B SER A 1 78 ? 69.814 21.936 2.674 0.65 29.81 2250 SER M O 1
ATOM 1409 N N . LEU A 1 79 ? 69.655 24.073 2.002 1.00 38.25 2251 LEU M N 1
ATOM 1410 C CA . LEU A 1 79 ? 71.051 24.124 1.561 1.00 52.17 2251 LEU M CA 1
ATOM 1411 C C . LEU A 1 79 ? 72.012 23.644 2.641 1.00 65.85 2251 LEU M C 1
ATOM 1412 O O . LEU A 1 79 ? 72.921 22.853 2.370 1.00 64.87 2251 LEU M O 1
ATOM 1427 N N . LEU A 1 80 ? 71.818 24.101 3.874 1.00 81.51 2252 LEU M N 1
ATOM 1428 C CA . LEU A 1 8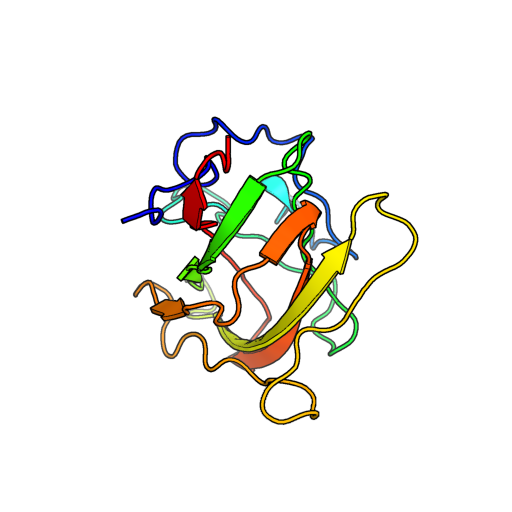0 ? 72.604 23.625 5.012 1.00 97.89 2252 LEU M CA 1
ATOM 1429 C C . LEU A 1 80 ? 72.121 22.280 5.552 1.00 86.55 2252 LEU M C 1
ATOM 1430 O O . LEU A 1 80 ? 72.127 22.046 6.761 1.00 85.31 2252 LEU M O 1
ATOM 1436 N N . SER A 1 81 ? 71.689 21.385 4.664 1.00 77.28 2253 SER M N 1
ATOM 1437 C CA . SER A 1 81 ? 71.293 20.028 5.024 1.00 69.42 2253 SER M CA 1
ATOM 1438 C C . SER A 1 81 ? 70.085 19.917 5.953 1.00 46.66 2253 SER M C 1
ATOM 1439 O O . SER A 1 81 ? 69.146 20.714 5.866 1.00 40.27 2253 SER M O 1
ATOM 1443 N N . SER A 1 82 ? 70.114 18.920 6.833 1.00 32.97 2254 SER M N 1
ATOM 1444 C CA . SER A 1 82 ? 68.911 18.377 7.450 1.00 25.45 2254 SER M CA 1
ATOM 1445 C C . SER A 1 82 ? 68.664 18.990 8.816 1.00 19.92 2254 SER M C 1
ATOM 1446 O O . SER A 1 82 ? 69.531 18.977 9.691 1.00 23.80 2254 SER M O 1
ATOM 1454 N N . MET A 1 83 ? 67.459 19.479 9.005 1.00 15.58 2255 MET M N 1
ATOM 1455 C CA . MET A 1 83 ? 67.011 20.022 10.276 1.00 15.12 2255 MET M CA 1
ATOM 1456 C C . MET A 1 83 ? 65.765 19.266 10.703 1.00 14.10 2255 MET M C 1
ATOM 1457 O O . MET A 1 83 ? 64.881 19.008 9.889 1.00 16.18 2255 MET M O 1
ATOM 1471 N N . TYR A 1 84 ? 65.673 18.918 11.977 1.00 13.36 2256 TYR M N 1
ATOM 1472 C CA . TYR A 1 84 ? 64.496 18.202 12.439 1.00 12.64 2256 TYR M CA 1
ATOM 1473 C C . TYR A 1 84 ? 64.408 18.260 13.956 1.00 12.31 2256 TYR M C 1
ATOM 1474 O O . TYR A 1 84 ? 65.416 18.419 14.654 1.00 13.10 2256 TYR M O 1
ATOM 1492 N N . VAL A 1 85 ? 63.179 18.130 14.443 1.00 11.86 2257 VAL M N 1
ATOM 1493 C CA . VAL A 1 85 ? 62.899 18.035 15.874 1.00 11.48 2257 VAL M CA 1
ATOM 1494 C C . VAL A 1 85 ? 62.982 16.572 16.284 1.00 11.87 2257 VAL M C 1
ATOM 1495 O O . VAL A 1 85 ? 62.267 15.725 15.733 1.00 13.19 2257 VAL M O 1
ATOM 1508 N N . LYS A 1 86 ? 63.873 16.279 17.244 1.00 12.68 2258 LYS M N 1
ATOM 1509 C CA . LYS A 1 86 ? 64.080 14.925 17.744 1.00 12.59 2258 LYS M CA 1
ATOM 1510 C C . LYS A 1 86 ? 63.151 14.551 18.888 1.00 12.34 2258 LYS M C 1
ATOM 1511 O O . LYS A 1 86 ? 62.787 13.375 19.013 1.00 13.69 2258 LYS M O 1
ATOM 1530 N N . GLU A 1 87 ? 62.782 15.516 19.728 1.00 11.79 2259 GLU M N 1
ATOM 1531 C CA . GLU A 1 87 ? 61.899 15.274 20.867 1.00 11.66 2259 GLU M CA 1
ATOM 1532 C C . GLU A 1 87 ? 61.074 16.526 21.097 1.00 12.37 2259 GLU M C 1
ATOM 1533 O O . GLU A 1 87 ? 61.532 17.641 20.812 1.00 11.60 2259 GLU M O 1
ATOM 1546 N N . PHE A 1 88 ? 59.843 16.339 21.584 1.00 11.01 2260 PHE M N 1
ATOM 1547 C CA . PHE A 1 88 ? 58.965 17.471 21.842 1.00 10.80 2260 PHE M CA 1
ATOM 1548 C C . PHE A 1 88 ? 57.983 17.136 22.949 1.00 10.80 2260 PHE M C 1
ATOM 1549 O O . PHE A 1 88 ? 57.754 15.966 23.269 1.00 11.18 2260 PHE M O 1
ATOM 1566 N N . LEU A 1 89 ? 57.407 18.195 23.520 1.00 10.64 2261 LEU M N 1
ATOM 1567 C CA . LEU A 1 89 ? 56.258 18.120 24.416 1.00 10.27 2261 LEU M CA 1
ATOM 1568 C C . LEU A 1 89 ? 55.018 18.625 23.675 1.00 10.40 2261 LEU M C 1
ATOM 1569 O O . LEU A 1 89 ? 55.113 19.302 22.651 1.00 11.23 2261 LEU M O 1
ATOM 1585 N N . VAL A 1 90 ? 53.841 18.315 24.228 1.00 11.16 2262 VAL M N 1
ATOM 1586 C CA . VAL A 1 90 ? 52.558 18.765 23.710 1.00 11.07 2262 VAL M CA 1
ATOM 1587 C C . VAL A 1 90 ? 51.804 19.463 24.828 1.00 11.27 2262 VAL M C 1
ATOM 1588 O O . VAL A 1 90 ? 51.778 18.980 25.967 1.00 11.97 2262 VAL M O 1
ATOM 1601 N N . SER A 1 91 ? 51.184 20.597 24.510 1.00 11.54 2263 SER M N 1
ATOM 1602 C CA . SER A 1 91 ? 50.206 21.217 25.400 1.00 11.77 2263 SER M CA 1
ATOM 1603 C C . SER A 1 91 ? 48.939 21.531 24.616 1.00 11.90 2263 SER M C 1
ATOM 1604 O O . SER A 1 91 ? 48.950 21.571 23.380 1.00 12.22 2263 SER M O 1
ATOM 1612 N N . SER A 1 92 ? 47.842 21.742 25.334 1.00 12.37 2264 SER M N 1
ATOM 1613 C CA . SER A 1 92 ? 46.554 21.957 24.684 1.00 12.46 2264 SER M CA 1
ATOM 1614 C C . SER A 1 92 ? 45.704 22.909 25.510 1.00 12.48 2264 SER M C 1
ATOM 1615 O O . SER A 1 92 ? 45.968 23.141 26.692 1.00 13.59 2264 SER M O 1
ATOM 1623 N N . SER A 1 93 ? 44.643 23.428 24.890 1.00 11.74 2265 SER M N 1
ATOM 1624 C CA . SER A 1 93 ? 43.815 24.439 25.536 1.00 13.22 2265 SER M CA 1
ATOM 1625 C C . SER A 1 93 ? 42.447 24.485 24.869 1.00 13.08 2265 SER M C 1
ATOM 1626 O O . SER A 1 93 ? 42.311 24.215 23.669 1.00 13.31 2265 SER M O 1
ATOM 1634 N N . GLN A 1 94 ? 41.434 24.878 25.642 1.00 14.50 2266 GLN M N 1
ATOM 1635 C CA . GLN A 1 94 ? 40.122 25.163 25.066 1.00 15.02 2266 GLN M CA 1
ATOM 1636 C C . GLN A 1 94 ? 39.969 26.619 24.665 1.00 16.33 2266 GLN M C 1
ATOM 1637 O O . GLN A 1 94 ? 39.181 26.919 23.767 1.00 17.71 2266 GLN M O 1
ATOM 1651 N N . ASP A 1 95 ? 40.701 27.529 25.310 1.00 17.75 2267 ASP M N 1
ATOM 1652 C CA . ASP A 1 95 ? 40.507 28.960 25.122 1.00 20.05 2267 ASP M CA 1
ATOM 1653 C C . ASP A 1 95 ? 41.728 29.700 24.596 1.00 19.50 2267 ASP M C 1
ATOM 1654 O O . ASP A 1 95 ? 41.610 30.889 24.278 1.00 21.05 2267 ASP M O 1
ATOM 1663 N N . GLY A 1 96 ? 42.875 29.039 24.465 1.00 17.43 2268 GLY M N 1
ATOM 1664 C CA . GLY A 1 96 ? 44.087 29.680 24.013 1.00 19.18 2268 GLY M CA 1
ATOM 1665 C C . GLY A 1 96 ? 44.835 30.457 25.071 1.00 20.83 2268 GLY M C 1
ATOM 1666 O O . GLY A 1 96 ? 45.885 31.035 24.762 1.00 22.39 2268 GLY M O 1
ATOM 1670 N N . ARG A 1 97 ? 44.338 30.480 26.304 1.00 22.89 2269 ARG M N 1
ATOM 1671 C CA . ARG A 1 97 ? 44.941 31.227 27.396 1.00 25.11 2269 ARG M CA 1
ATOM 1672 C C . ARG A 1 97 ? 45.561 30.317 28.443 1.00 24.25 2269 ARG M C 1
ATOM 1673 O O . ARG A 1 97 ? 46.695 30.549 28.876 1.00 25.90 2269 ARG M O 1
ATOM 1694 N N . ARG A 1 98 ? 44.844 29.276 28.851 1.00 22.79 2270 ARG M N 1
ATOM 1695 C CA . ARG A 1 98 ? 45.291 28.344 29.882 1.00 24.62 2270 ARG M CA 1
ATOM 1696 C C . ARG A 1 98 ? 45.663 27.030 29.206 1.00 19.20 2270 ARG M C 1
ATOM 1697 O O . ARG A 1 98 ? 44.834 26.437 28.511 1.00 18.43 2270 ARG M O 1
ATOM 1718 N N . TRP A 1 99 ? 46.898 26.578 29.417 1.00 17.99 2271 TRP M N 1
ATOM 1719 C CA . TRP A 1 99 ? 47.456 25.441 28.696 1.00 16.15 2271 TRP M CA 1
ATOM 1720 C C . TRP A 1 99 ? 47.707 24.275 29.644 1.00 17.10 2271 TRP M C 1
ATOM 1721 O O . TRP A 1 99 ? 48.113 24.472 30.795 1.00 20.02 2271 TRP M O 1
ATOM 1742 N N . THR A 1 100 ? 47.432 23.068 29.153 1.00 15.39 2272 THR M N 1
ATOM 1743 C CA . THR A 1 100 ? 47.631 21.822 29.884 1.00 15.92 2272 THR M CA 1
ATOM 1744 C C . THR A 1 100 ? 48.709 20.995 29.189 1.00 14.24 2272 THR M C 1
ATOM 1745 O O . THR A 1 100 ? 48.564 20.638 28.020 1.00 13.55 2272 THR M O 1
ATOM 1756 N N . LEU A 1 101 ? 49.771 20.674 29.911 1.00 14.98 2273 LEU M N 1
ATOM 1757 C CA . LEU A 1 101 ? 50.845 19.846 29.394 1.00 15.34 2273 LEU M CA 1
ATOM 1758 C C . LEU A 1 101 ? 50.418 18.383 29.346 1.00 14.65 2273 LEU M C 1
ATOM 1759 O O . LEU A 1 101 ? 49.831 17.865 30.300 1.00 16.14 2273 LEU M O 1
ATOM 1775 N N . PHE A 1 102 ? 50.731 17.711 28.242 1.00 13.44 2274 PHE M N 1
ATOM 1776 C CA . PHE A 1 102 ? 50.386 16.303 28.075 1.00 13.51 2274 PHE M CA 1
ATOM 1777 C C . PHE A 1 102 ? 51.295 15.411 28.926 1.00 13.89 2274 PHE M C 1
ATOM 1778 O O . PHE A 1 102 ? 52.519 15.528 28.872 1.00 13.50 2274 PHE M O 1
ATOM 1795 N N . LEU A 1 103 ? 50.696 14.500 29.686 1.00 15.39 2275 LEU M N 1
ATOM 1796 C CA . LEU A 1 103 ? 51.391 13.663 30.653 1.00 16.64 2275 LEU M CA 1
ATOM 1797 C C . LEU A 1 103 ? 51.328 12.186 30.269 1.00 17.96 2275 LEU M C 1
ATOM 1798 O O . LEU A 1 103 ? 50.457 11.735 29.515 1.00 19.09 2275 LEU M O 1
ATOM 1814 N N . GLN A 1 104 ? 52.292 11.431 30.800 1.00 19.48 2276 GLN M N 1
ATOM 1815 C CA . GLN A 1 104 ? 52.267 9.973 30.765 1.00 23.13 2276 GLN M CA 1
ATOM 1816 C C . GLN A 1 104 ? 52.651 9.484 32.151 1.00 25.98 2276 GLN M C 1
ATOM 1817 O O . GLN A 1 104 ? 53.705 9.864 32.677 1.00 24.35 2276 GLN M O 1
ATOM 1831 N N . ASP A 1 105 ? 51.786 8.668 32.748 1.00 30.98 2277 ASP M N 1
ATOM 1832 C CA . ASP A 1 105 ? 52.020 8.127 34.083 1.00 35.22 2277 ASP M CA 1
ATOM 1833 C C . ASP A 1 105 ? 52.225 9.235 35.113 1.00 33.48 2277 ASP M C 1
ATOM 1834 O O . ASP A 1 105 ? 53.003 9.087 36.062 1.00 34.84 2277 ASP M O 1
ATOM 1843 N N . GLY A 1 106 ? 51.525 10.353 34.923 1.00 29.84 2278 GLY M N 1
ATOM 1844 C CA . GLY A 1 106 ? 51.571 11.462 35.849 1.00 26.82 2278 GLY M CA 1
ATOM 1845 C C . GLY A 1 106 ? 52.733 12.401 35.656 1.00 24.45 2278 GLY M C 1
ATOM 1846 O O . GLY A 1 106 ? 52.857 13.370 36.416 1.00 24.57 2278 GLY M O 1
ATOM 1850 N N . HIS A 1 107 ? 53.589 12.149 34.672 1.00 22.15 2279 HIS M N 1
ATOM 1851 C CA . HIS A 1 107 ? 54.771 12.954 34.434 1.00 22.01 2279 HIS M CA 1
ATOM 1852 C C . HIS A 1 107 ? 54.757 13.479 33.006 1.00 18.54 2279 HIS M C 1
ATOM 1853 O O . HIS A 1 107 ? 54.097 12.935 32.122 1.00 19.00 2279 HIS M O 1
ATOM 1867 N N . THR A 1 108 ? 55.508 14.548 32.793 1.00 17.71 2280 THR M N 1
ATOM 1868 C CA . THR A 1 108 ? 55.588 15.141 31.469 1.00 16.30 2280 THR M CA 1
ATOM 1869 C C . THR A 1 108 ? 55.961 14.087 30.438 1.00 15.05 2280 THR M C 1
ATOM 1870 O O . THR A 1 108 ? 56.948 13.360 30.611 1.00 15.76 2280 THR M O 1
ATOM 1881 N N . LYS A 1 109 ? 55.206 14.033 29.334 1.00 14.13 2281 LYS M N 1
ATOM 1882 C CA . LYS A 1 109 ? 55.509 13.091 28.264 1.00 13.44 2281 LYS M CA 1
ATOM 1883 C C . LYS A 1 109 ? 56.481 13.734 27.281 1.00 11.73 2281 LYS M C 1
ATOM 1884 O O . LYS A 1 109 ? 56.179 14.780 26.692 1.00 12.63 2281 LYS M O 1
ATOM 1903 N N . VAL A 1 110 ? 57.611 13.075 27.060 1.00 12.57 2282 VAL M N 1
ATOM 1904 C CA . VAL A 1 110 ? 58.529 13.431 25.979 1.00 12.98 2282 VAL M CA 1
ATOM 1905 C C . VAL A 1 110 ? 58.218 12.534 24.789 1.00 13.19 2282 VAL M C 1
ATOM 1906 O O . VAL A 1 110 ? 58.338 11.305 24.871 1.00 14.76 2282 VAL M O 1
ATOM 1919 N N . PHE A 1 111 ? 57.785 13.149 23.697 1.00 11.70 2283 PHE M N 1
ATOM 1920 C CA . PHE A 1 111 ? 57.522 12.425 22.465 1.00 12.33 2283 PHE M CA 1
ATOM 1921 C C . PHE A 1 111 ? 58.808 12.296 21.663 1.00 12.56 2283 PHE M C 1
ATOM 1922 O O . PHE A 1 111 ? 59.556 13.263 21.512 1.00 12.94 2283 PHE M O 1
ATOM 1939 N N . GLN A 1 112 ? 59.057 11.094 21.148 1.00 13.62 2284 GLN M N 1
ATOM 1940 C CA . GLN A 1 112 ? 60.159 10.861 20.222 1.00 15.06 2284 GLN M CA 1
ATOM 1941 C C . GLN A 1 112 ? 59.703 11.235 18.821 1.00 13.94 2284 GLN M C 1
ATOM 1942 O O . GLN A 1 112 ? 58.718 10.685 18.309 1.00 15.81 2284 GLN M O 1
ATOM 1956 N N . GLY A 1 113 ? 60.404 12.191 18.217 1.00 14.65 2285 GLY M N 1
ATOM 1957 C CA . GLY A 1 113 ? 60.048 12.716 16.917 1.00 15.22 2285 GLY M CA 1
ATOM 1958 C C . GLY A 1 113 ? 60.899 12.146 15.806 1.00 14.88 2285 GLY M C 1
ATOM 1959 O O . GLY A 1 113 ? 60.986 10.927 15.636 1.00 17.29 2285 GLY M O 1
ATOM 1963 N N . ASN A 1 114 ? 61.544 13.023 15.054 1.00 13.98 2286 ASN M N 1
ATOM 1964 C CA . ASN A 1 114 ? 62.191 12.635 13.814 1.00 13.84 2286 ASN M CA 1
ATOM 1965 C C . ASN A 1 114 ? 63.672 12.304 13.987 1.00 15.98 2286 ASN M C 1
ATOM 1966 O O . ASN A 1 114 ? 64.323 12.687 14.965 1.00 15.97 2286 ASN M O 1
ATOM 1977 N N . GLN A 1 115 ? 64.189 11.566 13.002 1.00 17.00 2287 GLN M N 1
ATOM 1978 C CA . GLN A 1 115 ? 65.594 11.197 12.932 1.00 19.80 2287 GLN M CA 1
ATOM 1979 C C . GLN A 1 115 ? 66.170 11.504 11.562 1.00 18.66 2287 GLN M C 1
ATOM 1980 O O . GLN A 1 115 ? 67.307 11.109 11.270 1.00 19.61 2287 GLN M O 1
ATOM 1994 N N . ASP A 1 116 ? 65.410 12.184 10.717 1.00 17.61 2288 ASP M N 1
ATOM 1995 C CA . ASP A 1 116 ? 65.859 12.625 9.407 1.00 16.34 2288 ASP M CA 1
ATOM 1996 C C . ASP A 1 116 ? 64.949 13.775 8.988 1.00 16.02 2288 ASP M C 1
ATOM 1997 O O . ASP A 1 116 ? 64.026 14.156 9.713 1.00 16.06 2288 ASP M O 1
ATOM 2006 N N . SER A 1 117 ? 65.203 14.318 7.802 1.00 16.68 2289 SER M N 1
ATOM 2007 C CA . SER A 1 117 ? 64.486 15.494 7.323 1.00 18.43 2289 SER M CA 1
ATOM 2008 C C . SER A 1 117 ? 63.149 15.190 6.665 1.00 16.46 2289 SER M C 1
ATOM 2009 O O . SER A 1 117 ? 62.294 16.078 6.625 1.00 18.61 2289 SER M O 1
ATOM 2017 N N . SER A 1 118 ? 62.930 13.980 6.144 1.00 15.73 2290 SER M N 1
ATOM 2018 C CA . SER A 1 118 ? 61.781 13.746 5.280 1.00 18.40 2290 SER M CA 1
ATOM 2019 C C . SER A 1 118 ? 60.816 12.657 5.723 1.00 15.13 2290 SER M C 1
ATOM 2020 O O . SER A 1 118 ? 59.692 12.635 5.217 1.00 16.64 2290 S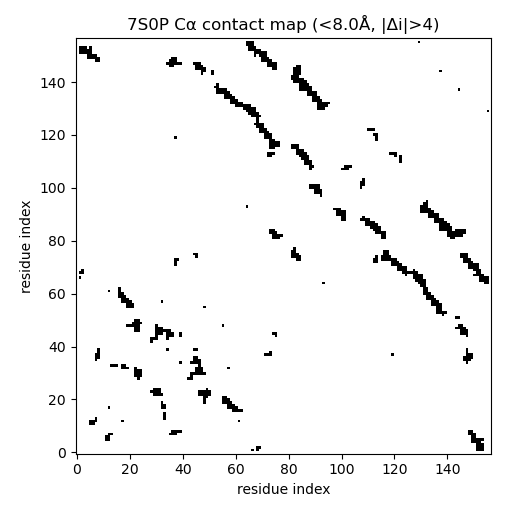ER M O 1
ATOM 2028 N N . THR A 1 119 ? 61.198 11.750 6.619 1.00 14.36 2291 THR M N 1
ATOM 2029 C CA . THR A 1 119 ? 60.282 10.662 6.972 1.00 15.14 2291 THR M CA 1
ATOM 2030 C C . THR A 1 119 ? 59.256 11.155 7.995 1.00 14.52 2291 THR M C 1
ATOM 2031 O O . THR A 1 119 ? 59.643 11.692 9.037 1.00 15.03 2291 THR M O 1
ATOM 2043 N N . PRO A 1 120 ? 57.953 10.992 7.749 1.00 14.41 2292 PRO M N 1
ATOM 2044 C CA . PRO A 1 120 ? 56.978 11.360 8.782 1.00 14.95 2292 PRO M CA 1
ATOM 2045 C C . PRO A 1 120 ? 56.992 10.351 9.917 1.00 15.16 2292 PRO M C 1
ATOM 2046 O O . PRO A 1 120 ? 57.132 9.144 9.698 1.00 18.00 2292 PRO M O 1
ATOM 2057 N N . VAL A 1 121 ? 56.815 10.856 11.132 1.00 13.41 2293 VAL M N 1
ATOM 2058 C CA . VAL A 1 121 ? 56.725 10.038 12.336 1.00 13.30 2293 VAL M CA 1
ATOM 2059 C C . VAL A 1 121 ? 55.393 10.350 13.002 1.00 12.65 2293 VAL M C 1
ATOM 2060 O O . VAL A 1 121 ? 55.116 11.512 13.322 1.00 12.17 2293 VAL M O 1
ATOM 2073 N N . VAL A 1 122 ? 54.580 9.316 13.227 1.00 13.04 2294 VAL M N 1
ATOM 2074 C CA . VAL A 1 122 ? 53.263 9.446 13.840 1.00 13.33 2294 VAL M CA 1
ATOM 2075 C C . VAL A 1 122 ? 53.369 9.122 15.320 1.00 14.31 2294 VAL M C 1
ATOM 2076 O O . VAL A 1 122 ? 53.887 8.064 15.693 1.00 16.67 2294 VAL M O 1
ATOM 2089 N N . ASN A 1 123 ? 52.838 10.006 16.162 1.00 13.40 2295 ASN M N 1
ATOM 2090 C CA . ASN A 1 123 ? 52.770 9.790 17.603 1.00 12.83 2295 ASN M CA 1
ATOM 2091 C C . ASN A 1 123 ? 51.311 9.774 18.043 1.00 13.63 2295 ASN M C 1
ATOM 2092 O O . ASN A 1 123 ? 50.602 10.772 17.894 1.00 14.25 2295 ASN M O 1
ATOM 2103 N N . ALA A 1 124 ? 50.882 8.668 18.641 1.00 15.21 2296 ALA M N 1
ATOM 2104 C CA . ALA A 1 124 ? 49.544 8.593 19.207 1.00 15.01 2296 ALA M CA 1
ATOM 2105 C C . ALA A 1 124 ? 49.456 9.423 20.482 1.00 15.40 2296 ALA M C 1
ATOM 2106 O O . ALA A 1 124 ? 50.429 9.565 21.225 1.00 16.33 2296 ALA M O 1
ATOM 2113 N N . LEU A 1 125 ? 48.273 9.967 20.734 1.00 15.39 2297 LEU M N 1
ATOM 2114 C CA . LEU A 1 125 ? 47.949 10.634 21.994 1.00 15.59 2297 LEU M CA 1
ATOM 2115 C C . LEU A 1 125 ? 46.979 9.732 22.733 1.00 16.30 2297 LEU M C 1
ATOM 2116 O O . LEU A 1 125 ? 45.828 9.575 22.316 1.00 17.82 2297 LEU M O 1
ATOM 2132 N N . ASP A 1 126 ? 47.438 9.161 23.829 1.00 17.06 2298 ASP M N 1
ATOM 2133 C CA . ASP A 1 126 ? 46.640 8.267 24.649 1.00 19.57 2298 ASP M CA 1
ATOM 2134 C C . ASP A 1 126 ? 46.884 8.674 26.095 1.00 18.53 2298 ASP M C 1
ATOM 2135 O O . ASP A 1 126 ? 48.013 8.553 26.570 1.00 19.12 2298 ASP M O 1
ATOM 2144 N N . PRO A 1 127 ? 45.882 9.185 26.813 1.00 18.77 2299 PRO M N 1
ATOM 2145 C CA . PRO A 1 127 ? 44.497 9.377 26.372 1.00 18.16 2299 PRO M CA 1
ATOM 2146 C C . PRO A 1 127 ? 44.388 10.471 25.312 1.00 16.23 2299 PRO M C 1
ATOM 2147 O O . PRO A 1 127 ? 45.188 11.404 25.314 1.00 17.01 2299 PRO M O 1
ATOM 2158 N N . PRO A 1 128 ? 43.408 10.351 24.425 1.00 15.82 2300 PRO M N 1
ATOM 2159 C CA . PRO A 1 128 ? 43.199 11.388 23.413 1.00 14.81 2300 PRO M CA 1
ATOM 2160 C C . PRO A 1 128 ? 42.762 12.691 24.051 1.00 14.73 2300 PRO M C 1
ATOM 2161 O O . PRO A 1 128 ? 42.289 12.729 25.181 1.00 16.82 2300 PRO M O 1
ATOM 2172 N N . LEU A 1 129 ? 42.929 13.772 23.306 1.00 14.89 2301 LEU M N 1
ATOM 2173 C CA . LEU A 1 129 ? 42.517 15.094 23.742 1.00 15.32 2301 LEU M CA 1
ATOM 2174 C C . LEU A 1 129 ? 41.178 15.461 23.128 1.00 16.63 2301 LEU M C 1
ATOM 2175 O O . LEU A 1 129 ? 40.949 15.222 21.947 1.00 20.68 2301 LEU M O 1
ATOM 2191 N N . PHE A 1 130 ? 40.296 16.036 23.922 1.00 14.95 2302 PHE M N 1
ATOM 2192 C CA . PHE A 1 130 ? 39.112 16.726 23.420 1.00 14.65 2302 PHE M CA 1
ATOM 2193 C C . PHE A 1 130 ? 39.424 18.206 23.601 1.00 14.51 2302 PHE M C 1
ATOM 2194 O O . PHE A 1 130 ? 39.378 18.723 24.723 1.00 15.22 2302 PHE M O 1
ATOM 2211 N N . THR A 1 131 ? 39.820 18.871 22.515 1.00 14.30 2303 THR M N 1
ATOM 2212 C CA . THR A 1 131 ? 40.454 20.172 22.649 1.00 13.86 2303 THR M CA 1
ATOM 2213 C C . THR A 1 131 ? 40.232 20.997 21.391 1.00 13.32 2303 THR M C 1
ATOM 2214 O O . THR A 1 131 ? 39.854 20.477 20.344 1.00 14.42 2303 THR M O 1
ATOM 2225 N N . ARG A 1 132 ? 40.483 22.296 21.517 1.00 13.15 2304 ARG M N 1
ATOM 2226 C CA . ARG A 1 132 ? 40.439 23.220 20.393 1.00 13.08 2304 ARG M CA 1
ATOM 2227 C C . ARG A 1 132 ? 41.827 23.643 19.916 1.00 13.09 2304 ARG M C 1
ATOM 2228 O O . ARG A 1 132 ? 42.043 23.748 18.702 1.00 13.99 2304 ARG M O 1
ATOM 2250 N N . TYR A 1 133 ? 42.757 23.927 20.824 1.00 12.51 2305 TYR M N 1
ATOM 2251 C CA . TYR A 1 133 ? 44.095 24.390 20.482 1.00 11.63 2305 TYR M CA 1
ATOM 2252 C C . TYR A 1 133 ? 45.139 23.358 20.884 1.00 11.30 2305 TYR M C 1
ATOM 2253 O O . TYR A 1 133 ? 45.019 22.703 21.923 1.00 13.09 2305 TYR M O 1
ATOM 2271 N N . LEU A 1 134 ? 46.209 23.289 20.089 1.00 11.23 2306 LEU M N 1
ATOM 2272 C CA A LEU A 1 134 ? 47.348 22.412 20.338 0.49 11.79 2306 LEU M CA 1
ATOM 2273 C CA B LEU A 1 134 ? 47.339 22.402 20.329 0.51 12.25 2306 LEU M CA 1
ATOM 2274 C C . LEU A 1 134 ? 48.628 23.197 20.145 1.00 11.57 2306 LEU M C 1
ATOM 2275 O O . LEU A 1 134 ? 48.706 24.048 19.258 1.00 12.88 2306 LEU M O 1
ATOM 2306 N N . ARG A 1 135 ? 49.635 22.900 20.982 1.00 11.19 2307 ARG M N 1
ATOM 2307 C CA . ARG A 1 135 ? 50.989 23.412 20.824 1.00 11.28 2307 ARG M CA 1
ATOM 2308 C C . ARG A 1 135 ? 51.987 22.266 20.839 1.00 11.37 2307 ARG M C 1
ATOM 2309 O O . ARG A 1 135 ? 51.875 21.333 21.646 1.00 12.23 2307 ARG M O 1
ATOM 2330 N N . ILE A 1 136 ? 52.969 22.360 19.938 1.00 10.38 2308 ILE M N 1
ATOM 2331 C CA . ILE A 1 136 ? 54.128 21.475 19.897 1.00 10.34 2308 ILE M CA 1
ATOM 2332 C C . ILE A 1 136 ? 55.331 22.260 20.410 1.00 10.11 2308 I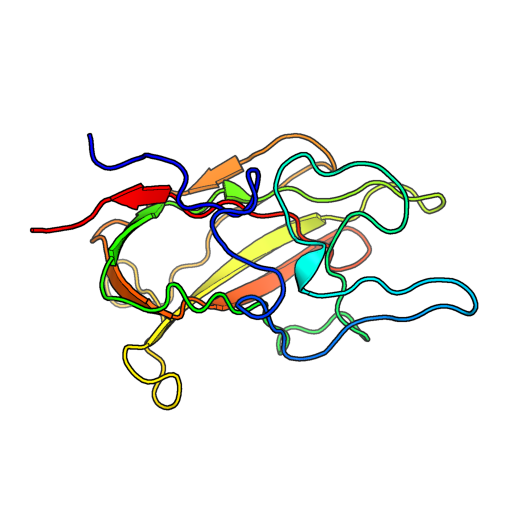LE M C 1
ATOM 2333 O O . ILE A 1 136 ? 55.643 23.335 19.882 1.00 11.66 2308 ILE M O 1
ATOM 2349 N N . HIS A 1 137 ? 56.022 21.711 21.419 1.00 10.48 2309 HIS M N 1
ATOM 2350 C CA . HIS A 1 137 ? 57.152 22.356 22.095 1.00 10.71 2309 HIS M CA 1
ATOM 2351 C C . HIS A 1 137 ? 58.426 21.559 21.828 1.00 10.16 2309 HIS M C 1
ATOM 2352 O O . HIS A 1 137 ? 58.690 20.574 22.532 1.00 11.24 2309 HIS M O 1
ATOM 2367 N N . PRO A 1 138 ? 59.267 21.945 20.870 1.00 10.59 2310 PRO M N 1
ATOM 2368 C CA . PRO A 1 138 ? 60.516 21.202 20.635 1.00 11.17 2310 PRO M CA 1
ATOM 2369 C C . PRO A 1 138 ? 61.417 21.254 21.861 1.00 11.60 2310 PRO M C 1
ATOM 2370 O O . PRO A 1 138 ? 61.596 22.310 22.474 1.00 13.17 2310 PRO M O 1
ATOM 2381 N N . THR A 1 139 ? 61.993 20.106 22.216 1.00 11.84 2311 THR M N 1
ATOM 2382 C CA . THR A 1 139 ? 62.948 20.039 23.325 1.00 12.83 2311 THR M CA 1
ATOM 2383 C C . THR A 1 139 ? 64.305 19.465 22.942 1.00 13.94 2311 THR M C 1
ATOM 2384 O O . THR A 1 139 ? 65.255 19.607 23.715 1.00 15.58 2311 THR M O 1
ATOM 2395 N N . SER A 1 140 ? 64.429 18.842 21.778 1.00 12.95 2312 SER M N 1
ATOM 2396 C CA . SER A 1 140 ? 65.707 18.377 21.252 1.00 12.91 2312 SER M CA 1
ATOM 2397 C C . SER A 1 140 ? 65.611 18.456 19.735 1.00 12.47 2312 SER M C 1
ATOM 2398 O O . SER A 1 140 ? 64.554 18.180 19.176 1.00 13.21 2312 SER M O 1
ATOM 2406 N N . TRP A 1 141 ? 66.707 18.810 19.064 1.00 13.14 2313 TRP M N 1
ATOM 2407 C CA . TRP A 1 141 ? 66.690 18.992 17.618 1.00 12.84 2313 TRP M CA 1
ATOM 2408 C C . TRP A 1 141 ? 68.069 18.750 17.014 1.00 14.74 2313 TRP M C 1
ATOM 2409 O O . TRP A 1 141 ? 69.096 18.835 17.689 1.00 15.04 2313 TRP M O 1
ATOM 2430 N N . ALA A 1 142 ? 68.068 18.444 15.724 1.00 13.90 2314 ALA M N 1
ATOM 2431 C CA . ALA A 1 142 ? 69.287 18.267 14.940 1.00 15.71 2314 ALA M CA 1
ATOM 2432 C C . ALA A 1 142 ? 69.488 19.514 14.093 1.00 16.74 2314 ALA M C 1
ATOM 2433 O O . ALA A 1 142 ? 68.635 19.841 13.255 1.00 16.29 2314 ALA M O 1
ATOM 2440 N N . GLN A 1 143 ? 70.615 20.199 14.314 1.00 17.88 2315 GLN M N 1
ATOM 2441 C CA . GLN A 1 143 ? 71.035 21.421 13.624 1.00 19.14 2315 GLN M CA 1
ATOM 2442 C C . GLN A 1 143 ? 70.225 22.647 14.031 1.00 18.22 2315 GLN M C 1
ATOM 2443 O O . GLN A 1 143 ? 70.748 23.583 14.645 1.00 20.39 2315 GLN M O 1
ATOM 2457 N N . HIS A 1 144 ? 68.939 22.636 13.716 1.00 15.76 2316 HIS M N 1
ATOM 2458 C CA . HIS A 1 144 ? 68.028 23.732 14.004 1.00 15.40 2316 HIS M CA 1
ATOM 2459 C C . HIS A 1 144 ? 66.642 23.132 14.129 1.00 13.74 2316 HIS M C 1
ATOM 2460 O O . HIS A 1 144 ? 66.357 22.077 13.557 1.00 14.73 2316 HIS M O 1
ATOM 2474 N N . ILE A 1 145 ? 65.769 23.820 14.870 1.00 13.08 2317 ILE M N 1
ATOM 2475 C CA . ILE A 1 145 ? 64.363 23.430 14.907 1.00 12.51 2317 ILE M CA 1
ATOM 2476 C C . ILE A 1 145 ? 63.719 23.738 13.560 1.00 12.04 2317 ILE M C 1
ATOM 2477 O O . ILE A 1 145 ? 63.770 24.880 13.076 1.00 13.14 2317 ILE M O 1
ATOM 2493 N N . ALA A 1 146 ? 63.056 22.737 12.972 1.00 11.34 2318 ALA M N 1
ATOM 2494 C CA . ALA A 1 146 ? 62.236 22.916 11.781 1.00 11.81 2318 ALA M CA 1
ATOM 2495 C C . ALA A 1 146 ? 61.126 21.880 11.841 1.00 12.01 2318 ALA M C 1
ATOM 2496 O O . ALA A 1 146 ? 61.357 20.732 12.239 1.00 12.41 2318 ALA M O 1
ATOM 2503 N N . LEU A 1 147 ? 59.911 22.278 11.465 1.00 10.84 2319 LEU M N 1
ATOM 2504 C CA A LEU A 1 147 ? 58.753 21.403 11.622 0.46 10.45 2319 LEU M CA 1
ATOM 2505 C CA B LEU A 1 147 ? 58.780 21.385 11.602 0.54 10.42 2319 LEU M CA 1
ATOM 2506 C C . LEU A 1 147 ? 57.796 21.522 10.447 1.00 10.01 2319 LEU M C 1
ATOM 2507 O O . LEU A 1 147 ? 57.455 22.632 10.030 1.00 9.86 2319 LEU M O 1
ATOM 2538 N N . ARG A 1 148 ? 57.343 20.356 9.970 1.00 9.30 2320 ARG M N 1
ATOM 2539 C CA . ARG A 1 148 ? 56.128 20.189 9.179 1.00 10.13 2320 ARG M CA 1
ATOM 2540 C C . ARG A 1 148 ? 55.255 19.210 9.965 1.00 10.32 2320 ARG M C 1
ATOM 2541 O O . ARG A 1 148 ? 55.768 18.250 10.544 1.00 10.92 2320 ARG M O 1
ATOM 2562 N N A LEU A 1 149 ? 53.946 19.454 9.977 0.46 10.01 2321 LEU M N 1
ATOM 2563 N N B LEU A 1 149 ? 53.942 19.454 9.999 0.54 10.40 2321 LEU M N 1
ATOM 2564 C CA A LEU A 1 149 ? 53.037 18.754 10.867 0.46 9.95 2321 LEU M CA 1
ATOM 2565 C CA B LEU A 1 149 ? 53.049 18.803 10.951 0.54 10.94 2321 LEU M CA 1
ATOM 2566 C C A LEU A 1 149 ? 51.802 18.232 10.151 0.46 9.18 2321 LEU M C 1
ATOM 2567 C C B LEU A 1 149 ? 51.746 18.356 10.291 0.54 10.48 2321 LEU M C 1
ATOM 2568 O O A LEU A 1 149 ? 51.402 18.721 9.094 0.46 10.39 2321 LEU M O 1
ATOM 2569 O O B LEU A 1 149 ? 51.246 19.007 9.373 0.54 10.50 2321 LEU M O 1
ATOM 2600 N N . GLU A 1 150 ? 51.180 17.256 10.804 1.00 10.27 2322 GLU M N 1
ATOM 2601 C CA . GLU A 1 150 ? 49.778 16.924 10.608 1.00 9.89 2322 GLU M CA 1
ATOM 2602 C C . GLU A 1 150 ? 49.173 16.629 11.982 1.00 10.22 2322 GLU M C 1
ATOM 2603 O O . GLU A 1 150 ? 49.851 16.132 12.886 1.00 11.46 2322 GLU M O 1
ATOM 2616 N N . VAL A 1 151 ? 47.893 16.953 12.145 1.00 10.12 2323 VAL M N 1
ATOM 2617 C CA . VAL A 1 151 ? 47.134 16.615 13.351 1.00 11.27 2323 VAL M CA 1
ATOM 2618 C C . VAL A 1 151 ? 46.101 15.575 12.950 1.00 11.86 2323 VAL M C 1
ATOM 2619 O O . VAL A 1 151 ? 45.462 15.719 11.905 1.00 12.16 2323 VAL M O 1
ATOM 2632 N N . LEU A 1 152 ? 45.957 14.525 13.756 1.00 11.65 2324 LEU M N 1
ATOM 2633 C CA . LEU A 1 152 ? 45.063 13.412 13.457 1.00 12.57 2324 LEU M CA 1
ATOM 2634 C C . LEU A 1 152 ? 43.936 13.353 14.484 1.00 12.99 2324 LEU M C 1
ATOM 2635 O O . LEU A 1 152 ? 44.162 13.554 15.685 1.00 14.03 2324 LEU M O 1
ATOM 2651 N N . GLY A 1 153 ? 42.725 13.047 14.031 1.00 14.46 2325 GLY M N 1
ATOM 2652 C CA . GLY A 1 153 ? 41.601 12.954 14.950 1.00 16.18 2325 GLY M CA 1
ATOM 2653 C C . GLY A 1 153 ? 40.293 12.877 14.208 1.00 19.00 2325 GLY M C 1
ATOM 2654 O O . GLY A 1 153 ? 40.234 12.382 13.078 1.00 20.91 2325 GLY M O 1
ATOM 2658 N N . CYS A 1 154 ? 39.238 13.348 14.865 1.00 20.22 2326 CYS M N 1
ATOM 2659 C CA . CYS A 1 154 ? 37.899 13.291 14.287 1.00 24.25 2326 CYS M CA 1
ATOM 2660 C C . CYS A 1 154 ? 36.965 14.169 15.102 1.00 26.55 2326 CYS M C 1
ATOM 2661 O O . CYS A 1 154 ? 37.298 14.623 16.196 1.00 26.04 2326 CYS M O 1
ATOM 2668 N N . GLU A 1 155 ? 35.770 14.385 14.559 1.00 32.36 2327 GLU M N 1
ATOM 2669 C CA . GLU A 1 155 ? 34.723 15.091 15.289 1.00 40.13 2327 GLU M CA 1
ATOM 2670 C C . GLU A 1 155 ? 34.085 14.138 16.296 1.00 44.76 2327 GLU M C 1
ATOM 2671 O O . GLU A 1 155 ? 33.539 13.097 15.914 1.00 46.98 2327 GLU M O 1
ATOM 2679 N N . ALA A 1 156 ? 34.154 14.493 17.585 1.00 47.51 2328 ALA M N 1
ATOM 2680 C CA . ALA A 1 156 ? 33.692 13.595 18.642 1.00 51.63 2328 ALA M CA 1
ATOM 2681 C C . ALA A 1 156 ? 32.223 13.221 18.459 1.00 55.11 2328 ALA M C 1
ATOM 2682 O O . ALA A 1 156 ? 31.857 12.042 18.526 1.00 56.32 2328 ALA M O 1
ATOM 2689 N N . ALA A 1 157 ? 31.366 14.214 18.237 1.00 55.96 2329 ALA M N 1
ATOM 2690 C CA . ALA A 1 157 ? 29.927 13.984 18.145 1.00 56.85 2329 ALA M CA 1
ATOM 2691 C C . ALA A 1 157 ? 29.577 12.986 17.041 1.00 56.95 2329 ALA M C 1
ATOM 2692 O O . ALA A 1 157 ? 30.453 12.341 16.462 1.00 56.84 2329 ALA M O 1
#

Nearest PDB structures (foldseek):
  4mo3-assembly1_M  TM=1.003E+00  e=3.321E-31  Sus scrofa
  9d5d-assembly1_M  TM=9.893E-01  e=2.805E-28  Homo sapiens
  1iqd-assembly1_C  TM=9.929E-01  e=2.854E-27  Homo sapiens
  4ki5-assembly1_M  TM=9.967E-01  e=1.200E-26  Homo sapiens
  6mf0-assembly2_A  TM=9.876E-01  e=6.765E-25  Sus scrofa

Solvent-accessible surface area: 8019 Å² total

B-factor: mean 22.36, std 15.55, range [9.18, 314.6]

Secondary structure (DSSP, 8-state):
---EE-STTTSSS-GGGEEES--EE-SS-EE-GGG-BTT--STT-SB--SS--TT--EEEEEEEEEEEEEEEEE-EE-SS-EEEEEEEEEEEESSSSS-EE-EETTEEPPEE--SSSS--EEEEEEEEEEEEEEEEEEEEEESS--BEEEEEEE---

Radius of gyration: 14.44 Å; Cα contacts (8 Å, |Δi|>4): 475; chains: 1; bounding box: 43×34×38 Å

Foldseek 3Di:
DFFAWLALAPCPQPLVQKQKPAFDDDPPDTLGRSLQAAPDDDGSNWTFGNAFDQPMKMKGFSVAWFFFWKKKKAAAQDPVGTKEFQKKWKWFAAPVPDIDTQDDPRHHDIDGADDTHHDIDMDTRVVTDRGGMMMIGGDGMDPGYTIHMTITGGHPD